Protein AF-A0A0B8NU23-F1 (afdb_monomer)

Organism: NCBI:txid1481914

pLDDT: mean 92.34, std 7.61, range [53.06, 98.38]

Nearest PDB structures (foldseek):
  3ujn-assembly1_A  TM=8.289E-01  e=7.974E-06  Salmonella enterica subsp. enterica serovar Typhimurium
  6jt9-assembly1_A  TM=8.397E-01  e=2.200E-05  Salmonella enterica subsp. enterica serovar Typhimurium
  4lgy-assembly1_A  TM=8.379E-01  e=2.695E-05  Salmonella enterica subsp. enterica serovar Typhimurium str. LT2
  3umm-assembly1_A  TM=8.246E-01  e=2.519E-05  Salmonella enterica subsp. enterica serovar Typhimurium

Structure (mmCIF, N/CA/C/O backbone):
data_AF-A0A0B8NU23-F1
#
_entry.id   AF-A0A0B8NU23-F1
#
loop_
_atom_site.group_PDB
_atom_site.id
_atom_site.type_symbol
_atom_site.label_atom_id
_atom_site.label_alt_id
_atom_site.label_comp_id
_atom_site.label_asym_id
_atom_site.label_entity_id
_atom_site.label_seq_id
_atom_site.pdbx_PDB_ins_code
_atom_site.Cartn_x
_atom_site.Cartn_y
_atom_site.Cartn_z
_atom_site.occupancy
_atom_site.B_iso_or_equiv
_atom_site.auth_seq_id
_atom_site.auth_comp_id
_atom_site.auth_asym_id
_atom_site.auth_atom_id
_atom_site.pdbx_PDB_model_num
ATOM 1 N N . MET A 1 1 ? -8.953 2.834 0.565 1.00 90.62 1 MET A N 1
ATOM 2 C CA . MET A 1 1 ? -9.888 3.959 0.797 1.00 90.62 1 MET A CA 1
ATOM 3 C C . MET A 1 1 ? -9.466 4.656 2.079 1.00 90.62 1 MET A C 1
ATOM 5 O O . MET A 1 1 ? -8.999 3.957 2.967 1.00 90.62 1 MET A O 1
ATOM 9 N N . ALA A 1 2 ? -9.595 5.980 2.164 1.00 96.38 2 ALA A N 1
ATOM 10 C CA . ALA A 1 2 ? -9.324 6.751 3.378 1.00 96.38 2 ALA A CA 1
ATOM 11 C C . ALA A 1 2 ? -10.611 7.452 3.829 1.00 96.38 2 ALA A C 1
ATOM 13 O O . ALA A 1 2 ? -11.363 7.942 2.986 1.00 96.38 2 ALA A O 1
ATOM 14 N N . VAL A 1 3 ? -10.866 7.467 5.136 1.00 96.50 3 VAL A N 1
ATOM 15 C CA . VAL A 1 3 ? -12.052 8.074 5.754 1.00 96.50 3 VAL A CA 1
ATOM 16 C C . VAL A 1 3 ? -11.569 8.972 6.885 1.00 96.50 3 VAL A C 1
ATOM 18 O O . VAL A 1 3 ? -10.692 8.574 7.649 1.00 96.50 3 VAL A O 1
ATOM 21 N N . ALA A 1 4 ? -12.108 10.187 6.967 1.00 97.19 4 ALA A N 1
ATOM 22 C CA . ALA A 1 4 ? -11.787 11.092 8.063 1.00 97.19 4 ALA A CA 1
ATOM 23 C C . ALA A 1 4 ? -12.325 10.523 9.396 1.00 97.19 4 ALA A C 1
ATOM 25 O O . ALA A 1 4 ? -13.425 9.955 9.383 1.00 97.19 4 ALA A O 1
ATOM 26 N N . PRO A 1 5 ? -11.602 10.650 10.525 1.00 95.62 5 PRO A N 1
ATOM 27 C CA . PRO A 1 5 ? -11.992 10.039 11.800 1.00 95.62 5 PRO A CA 1
ATOM 28 C C . PRO A 1 5 ? -13.424 10.370 12.240 1.00 95.62 5 PRO A C 1
ATOM 30 O O . PRO A 1 5 ? -14.150 9.491 12.698 1.00 95.62 5 PRO A O 1
ATOM 33 N N . GLU A 1 6 ? -13.864 11.609 12.026 1.00 97.19 6 GLU A N 1
ATOM 34 C CA . GLU A 1 6 ? -15.205 12.097 12.357 1.00 97.19 6 GLU A CA 1
ATOM 35 C C . GLU A 1 6 ? -16.332 11.407 11.569 1.00 97.19 6 GLU A C 1
ATOM 37 O O . GLU A 1 6 ? -17.479 11.401 12.006 1.00 97.19 6 GLU A O 1
ATOM 42 N N . ASN A 1 7 ? -16.019 10.791 10.426 1.00 97.50 7 ASN A N 1
ATOM 43 C CA . ASN A 1 7 ? -16.989 10.107 9.569 1.00 97.50 7 ASN A CA 1
ATOM 44 C C . ASN A 1 7 ? -17.000 8.583 9.769 1.00 97.50 7 ASN A C 1
ATOM 46 O O . ASN A 1 7 ? -17.742 7.876 9.082 1.00 97.50 7 ASN A O 1
ATOM 50 N N . MET A 1 8 ? -16.187 8.056 10.689 1.00 96.44 8 MET A N 1
ATOM 51 C CA . MET A 1 8 ? -16.015 6.613 10.850 1.00 96.44 8 MET A CA 1
ATOM 52 C C . MET A 1 8 ? -17.297 5.913 11.326 1.00 96.44 8 MET A C 1
ATOM 54 O O . MET A 1 8 ? -17.608 4.820 10.855 1.00 96.44 8 MET A O 1
ATOM 58 N N . GLU A 1 9 ? -18.081 6.559 12.195 1.00 97.25 9 GLU A N 1
ATOM 59 C CA . GLU A 1 9 ? -19.366 6.024 12.674 1.00 97.25 9 GLU A CA 1
ATOM 60 C C . GLU A 1 9 ? -20.394 5.898 11.543 1.00 97.25 9 GLU A C 1
ATOM 62 O O . GLU A 1 9 ? -21.086 4.886 11.419 1.00 97.25 9 GLU A O 1
ATOM 67 N N . VAL A 1 10 ? -20.462 6.908 10.670 1.00 97.81 10 VAL A N 1
ATOM 68 C CA . V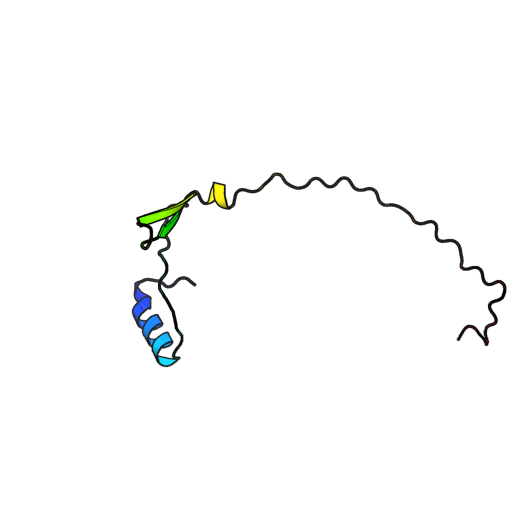AL A 1 10 ? -21.346 6.896 9.497 1.00 97.81 10 VAL A CA 1
ATOM 6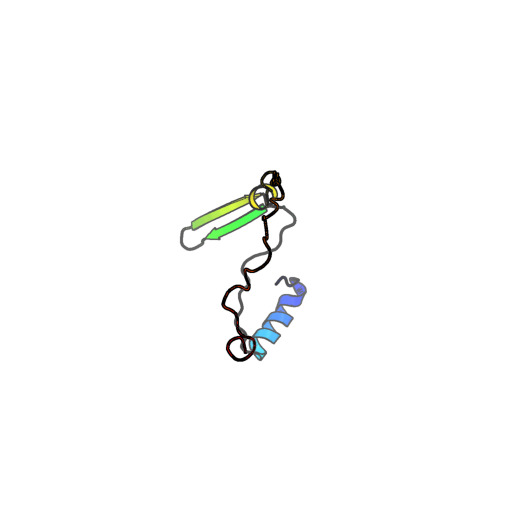9 C C . VAL A 1 10 ? -20.932 5.780 8.539 1.00 97.81 10 VAL A C 1
ATOM 71 O O . VAL A 1 10 ? -21.783 5.055 8.022 1.00 97.81 10 VAL A O 1
ATOM 74 N N . PHE A 1 11 ? -19.626 5.616 8.322 1.00 97.81 11 PHE A N 1
ATOM 75 C CA . PHE A 1 11 ? -19.091 4.570 7.460 1.00 97.81 11 PHE A CA 1
ATOM 76 C C . PHE A 1 11 ? -19.402 3.158 7.991 1.00 97.81 11 PHE A C 1
ATOM 78 O O . PHE A 1 11 ? -19.910 2.322 7.242 1.00 97.81 11 PHE A O 1
ATOM 85 N N . ASP A 1 12 ? -19.185 2.910 9.287 1.00 97.50 12 ASP A N 1
ATOM 86 C CA . ASP A 1 12 ? -19.525 1.639 9.943 1.00 97.50 12 ASP A CA 1
ATOM 87 C C . ASP A 1 12 ? -21.020 1.304 9.807 1.00 97.50 12 ASP A C 1
ATOM 89 O O . ASP A 1 12 ? -21.386 0.182 9.441 1.00 97.50 12 ASP A O 1
ATOM 93 N N . ALA A 1 13 ? -21.897 2.291 10.021 1.00 98.12 13 ALA A N 1
ATOM 94 C CA . ALA A 1 13 ? -23.340 2.111 9.887 1.00 98.12 13 ALA A CA 1
ATOM 95 C C . ALA 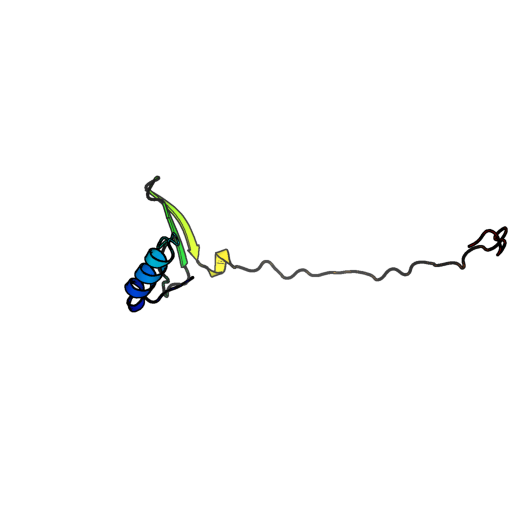A 1 13 ? -23.749 1.689 8.464 1.00 98.12 13 ALA A C 1
ATOM 97 O O . ALA A 1 13 ? -24.593 0.802 8.295 1.00 98.12 13 ALA A O 1
ATOM 98 N N . ILE A 1 14 ? -23.129 2.281 7.437 1.00 98.00 14 ILE A N 1
ATOM 99 C CA . ILE A 1 14 ? -23.356 1.908 6.033 1.00 98.00 14 ILE A CA 1
ATOM 100 C C . ILE A 1 14 ? -22.899 0.465 5.790 1.00 98.00 14 ILE A C 1
ATOM 102 O O . ILE A 1 14 ? -23.669 -0.339 5.261 1.00 98.00 14 ILE A O 1
ATOM 106 N N . CYS A 1 15 ? -21.686 0.106 6.215 1.00 97.88 15 CYS A N 1
ATOM 107 C CA . CYS A 1 15 ? -21.150 -1.241 6.026 1.00 97.88 15 CYS A CA 1
ATOM 108 C C . CYS A 1 15 ? -22.003 -2.314 6.712 1.00 97.88 15 CYS A C 1
ATOM 110 O O . CYS A 1 15 ? -22.311 -3.340 6.101 1.00 97.88 15 CYS A O 1
ATOM 112 N N . LYS A 1 16 ? -22.460 -2.064 7.945 1.00 97.94 16 LYS A N 1
ATOM 113 C CA . LYS A 1 16 ? -23.359 -2.970 8.677 1.00 97.94 16 LYS A CA 1
ATOM 114 C C . LYS A 1 16 ? -24.705 -3.144 7.976 1.00 97.94 16 LYS A C 1
ATOM 116 O O . LYS A 1 16 ? -25.198 -4.271 7.892 1.00 97.94 16 LYS A O 1
ATOM 121 N N . ARG A 1 17 ? -25.285 -2.064 7.435 1.00 98.38 17 ARG A N 1
ATOM 122 C CA . ARG A 1 17 ? -26.547 -2.116 6.676 1.00 98.38 17 ARG A CA 1
ATOM 123 C C . ARG A 1 17 ? -26.425 -3.012 5.445 1.00 98.38 17 ARG A C 1
ATOM 125 O O . ARG A 1 17 ? -27.291 -3.854 5.211 1.00 98.38 17 ARG A O 1
ATOM 132 N N . GLU A 1 18 ? -25.335 -2.854 4.699 1.00 98.12 18 GLU A N 1
ATOM 133 C CA . GLU A 1 18 ? -25.085 -3.581 3.448 1.00 98.12 18 GLU A CA 1
ATOM 134 C C . GLU A 1 18 ? -24.429 -4.953 3.651 1.00 98.12 18 GLU A C 1
ATOM 136 O O . GLU A 1 18 ? -24.230 -5.689 2.688 1.00 98.12 18 GLU A O 1
ATOM 141 N N . ARG A 1 19 ? -24.114 -5.332 4.900 1.00 97.75 19 ARG A N 1
ATOM 142 C CA . ARG A 1 19 ? -23.320 -6.530 5.230 1.00 97.75 19 ARG A CA 1
ATOM 143 C C . ARG A 1 19 ? -21.997 -6.570 4.458 1.00 97.75 19 ARG A C 1
ATOM 145 O O . ARG A 1 19 ? -21.559 -7.631 4.026 1.00 97.75 19 ARG A O 1
ATOM 152 N N . ALA A 1 20 ? -21.372 -5.407 4.295 1.00 97.81 20 ALA A N 1
ATOM 153 C CA . ALA A 1 20 ? -20.073 -5.254 3.659 1.00 97.81 20 ALA A CA 1
ATOM 154 C C . ALA A 1 20 ? -18.966 -5.384 4.723 1.00 97.81 20 ALA A C 1
ATOM 156 O O . ALA A 1 20 ? -18.847 -4.497 5.573 1.00 97.81 20 ALA A O 1
ATOM 157 N N . PRO A 1 21 ? -18.158 -6.463 4.716 1.00 97.25 21 PRO A N 1
ATOM 158 C CA . PRO A 1 21 ? -17.056 -6.612 5.657 1.00 97.25 21 PRO A CA 1
ATOM 159 C C . PRO A 1 21 ? -15.973 -5.566 5.392 1.00 97.25 21 PRO A C 1
ATOM 161 O O . PRO A 1 21 ? -15.625 -5.301 4.240 1.00 97.25 21 PRO A O 1
ATOM 164 N N . TYR A 1 22 ? -15.412 -5.002 6.457 1.00 97.88 22 TYR A N 1
ATOM 165 C CA . TYR A 1 22 ? -14.282 -4.084 6.372 1.00 97.88 22 TYR A CA 1
ATOM 166 C C . TYR A 1 22 ? -13.408 -4.187 7.629 1.00 97.88 22 TYR A C 1
ATOM 168 O O . TYR A 1 22 ? -13.830 -4.729 8.650 1.00 97.88 22 TYR A O 1
ATOM 176 N N . ALA A 1 23 ? -12.196 -3.641 7.549 1.00 96.94 23 ALA A N 1
ATOM 177 C CA . ALA A 1 23 ? -11.303 -3.458 8.685 1.00 96.94 23 ALA A CA 1
ATOM 178 C C . ALA A 1 23 ? -10.539 -2.138 8.534 1.00 96.94 23 ALA A C 1
ATOM 180 O O . ALA A 1 23 ? -10.210 -1.728 7.418 1.00 96.94 23 ALA A O 1
ATOM 181 N N . VAL A 1 24 ? -10.250 -1.479 9.655 1.00 96.44 24 VAL A N 1
ATOM 182 C CA . VAL A 1 24 ? -9.321 -0.344 9.694 1.00 96.44 24 VAL A CA 1
ATOM 183 C C . VAL A 1 24 ? -7.917 -0.918 9.853 1.00 96.44 24 VAL A C 1
ATOM 185 O O . VAL A 1 24 ? -7.623 -1.538 10.868 1.00 96.44 24 VAL A O 1
ATOM 188 N N . VAL A 1 25 ? -7.076 -0.752 8.832 1.00 95.38 25 VAL A N 1
ATOM 189 C CA . VAL A 1 25 ? -5.747 -1.394 8.752 1.00 95.38 25 VAL A CA 1
ATOM 190 C C . VAL A 1 25 ? -4.581 -0.449 9.047 1.00 95.38 25 VAL A C 1
ATOM 192 O O . VAL A 1 25 ? -3.434 -0.872 9.024 1.00 95.38 25 VAL A O 1
ATOM 195 N N . GLY A 1 26 ? -4.849 0.833 9.292 1.00 95.44 26 GLY A N 1
ATOM 196 C CA . GLY A 1 26 ? -3.808 1.818 9.566 1.00 95.44 26 GLY A CA 1
ATOM 197 C C . GLY A 1 26 ? -4.330 3.249 9.541 1.00 95.44 26 GLY A C 1
ATOM 198 O O . GLY A 1 26 ? -5.528 3.488 9.364 1.00 95.44 26 GLY A O 1
ATOM 199 N N . ILE A 1 27 ? -3.407 4.194 9.702 1.00 96.31 27 ILE A N 1
ATOM 200 C CA . ILE A 1 27 ? -3.665 5.636 9.701 1.00 96.31 27 ILE A CA 1
ATOM 201 C C . ILE A 1 27 ? -2.761 6.337 8.688 1.00 96.31 27 ILE A C 1
ATOM 203 O O . ILE A 1 27 ? -1.657 5.880 8.405 1.00 96.31 27 ILE A O 1
ATOM 207 N N . ALA A 1 28 ? -3.234 7.454 8.139 1.00 95.69 28 ALA A N 1
ATOM 208 C CA . ALA A 1 28 ? -2.397 8.331 7.333 1.00 95.69 28 ALA A CA 1
ATOM 209 C C . ALA A 1 28 ? -1.641 9.295 8.254 1.00 95.69 28 ALA A C 1
ATOM 211 O O . ALA A 1 28 ? -2.255 9.968 9.082 1.00 95.69 28 ALA A O 1
ATOM 212 N N . THR A 1 29 ? -0.324 9.362 8.096 1.00 95.31 29 THR A N 1
ATOM 213 C CA . THR A 1 29 ? 0.568 10.259 8.836 1.00 95.31 29 THR A CA 1
ATOM 214 C C . THR A 1 29 ? 1.095 11.362 7.914 1.00 95.31 29 THR A C 1
ATOM 216 O O . THR A 1 29 ? 1.075 11.234 6.689 1.00 95.31 29 THR A O 1
ATOM 219 N N . GLU A 1 30 ? 1.538 12.480 8.496 1.00 95.69 30 GLU A N 1
ATOM 220 C CA . GLU A 1 30 ? 2.206 13.551 7.738 1.00 95.69 30 GLU A CA 1
ATOM 221 C C . GLU A 1 30 ? 3.622 13.136 7.307 1.00 95.69 30 GLU A C 1
ATOM 223 O O . GLU A 1 30 ? 4.089 13.489 6.221 1.00 95.69 30 GLU A O 1
ATOM 228 N N . GLU A 1 31 ? 4.295 12.350 8.150 1.00 95.12 31 GLU A N 1
ATOM 229 C CA . GLU A 1 31 ? 5.613 11.803 7.864 1.00 95.12 31 GLU A CA 1
ATOM 230 C C . GLU A 1 31 ? 5.568 10.864 6.652 1.00 95.12 31 GLU A C 1
ATOM 232 O O . GLU A 1 31 ? 4.737 9.962 6.554 1.00 95.12 31 GLU A O 1
ATOM 237 N N . ARG A 1 32 ? 6.494 11.060 5.708 1.00 94.56 32 ARG A N 1
ATOM 238 C C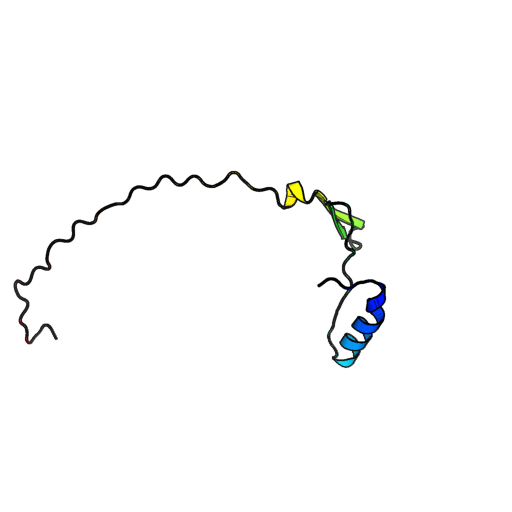A . ARG A 1 32 ? 6.588 10.272 4.469 1.00 94.56 32 ARG A CA 1
ATOM 239 C C . ARG A 1 32 ? 7.313 8.943 4.683 1.00 94.56 32 ARG A C 1
ATOM 241 O O . ARG A 1 32 ? 8.256 8.624 3.960 1.00 94.56 32 ARG A O 1
ATOM 248 N N . GLN A 1 33 ? 6.848 8.166 5.651 1.00 95.25 33 GLN A N 1
ATOM 249 C CA . GLN A 1 33 ? 7.370 6.848 6.002 1.00 95.25 33 GLN A CA 1
ATOM 250 C C . GLN A 1 33 ? 6.257 5.803 5.902 1.00 95.25 33 GLN A C 1
ATOM 252 O O . GLN A 1 33 ? 5.095 6.098 6.179 1.00 95.25 33 GLN A O 1
ATOM 257 N N . LEU A 1 34 ? 6.601 4.595 5.453 1.00 96.44 34 LEU A N 1
ATOM 258 C CA . LEU A 1 34 ? 5.697 3.453 5.465 1.00 96.44 34 LEU A CA 1
ATOM 259 C C . LEU A 1 34 ? 6.172 2.460 6.521 1.00 96.44 34 LEU A C 1
ATOM 261 O O . LEU A 1 34 ? 7.255 1.888 6.384 1.00 96.44 34 LEU A O 1
ATOM 265 N N . THR A 1 35 ? 5.316 2.234 7.514 1.00 96.56 35 THR A N 1
ATOM 266 C CA . THR A 1 35 ? 5.534 1.267 8.588 1.00 96.56 35 THR A CA 1
ATOM 267 C C . THR A 1 35 ? 4.421 0.218 8.555 1.00 96.56 35 THR A C 1
ATOM 269 O O . THR A 1 35 ? 3.249 0.552 8.367 1.00 96.56 35 THR A O 1
ATOM 272 N N . LEU A 1 36 ? 4.787 -1.055 8.688 1.00 97.00 36 LEU A N 1
ATOM 273 C CA . LEU A 1 36 ? 3.880 -2.188 8.841 1.00 97.00 36 LEU A CA 1
ATOM 274 C C . LEU A 1 36 ? 4.306 -2.959 10.082 1.00 97.00 36 LEU A C 1
ATOM 276 O O . LEU A 1 36 ? 5.416 -3.483 10.104 1.00 97.00 36 LEU A O 1
ATOM 280 N N . ASP A 1 37 ? 3.408 -3.059 11.055 1.00 96.75 37 ASP A N 1
ATOM 281 C CA . ASP A 1 37 ? 3.609 -3.825 12.282 1.00 96.75 37 ASP A CA 1
ATOM 282 C C . ASP A 1 37 ? 2.875 -5.166 12.216 1.00 96.75 37 ASP A C 1
ATOM 284 O O . ASP A 1 37 ? 1.739 -5.253 11.739 1.00 96.75 37 ASP A O 1
ATOM 288 N N . ASP A 1 38 ? 3.516 -6.216 12.721 1.00 96.25 38 ASP A N 1
ATOM 289 C CA . ASP A 1 38 ? 2.954 -7.556 12.821 1.00 96.25 38 ASP A CA 1
ATOM 290 C C . ASP A 1 38 ? 2.854 -7.988 14.288 1.00 96.25 38 ASP A C 1
ATOM 292 O O . ASP A 1 38 ? 3.823 -8.392 14.932 1.00 96.25 38 ASP A O 1
ATOM 296 N N . SER A 1 39 ? 1.626 -7.942 14.806 1.00 95.00 39 SER A N 1
ATOM 297 C CA . SER A 1 39 ? 1.311 -8.362 16.177 1.00 95.00 39 SER A CA 1
ATOM 298 C C . SER A 1 39 ? 1.490 -9.863 16.445 1.00 95.00 39 SER A C 1
ATOM 300 O O . SER A 1 39 ? 1.558 -10.259 17.605 1.00 95.00 39 SER A O 1
ATOM 302 N N . HIS A 1 40 ? 1.551 -10.714 15.414 1.00 96.69 40 HIS A N 1
ATOM 303 C CA . HIS A 1 40 ? 1.747 -12.153 15.597 1.00 96.69 40 HIS A CA 1
ATOM 304 C C . HIS A 1 40 ? 3.204 -12.493 15.924 1.00 96.69 40 HIS A C 1
ATOM 306 O O . HIS A 1 40 ? 3.460 -13.372 16.747 1.00 96.69 40 HIS A O 1
ATOM 312 N N . PHE A 1 41 ? 4.146 -11.794 15.288 1.00 96.06 41 PHE A N 1
ATOM 313 C CA . PHE A 1 41 ? 5.585 -11.998 15.472 1.00 96.06 41 PHE A CA 1
ATOM 314 C C . PHE A 1 41 ? 6.260 -10.921 16.328 1.00 96.06 41 PHE A C 1
ATOM 316 O O . PHE A 1 41 ? 7.466 -11.014 16.547 1.00 96.06 41 PHE A O 1
ATOM 323 N N . ASP A 1 42 ? 5.494 -9.939 16.812 1.00 95.75 42 ASP A N 1
ATOM 324 C CA . ASP A 1 42 ? 5.973 -8.798 17.601 1.00 95.75 42 ASP A CA 1
ATOM 325 C C . ASP A 1 42 ? 7.144 -8.075 16.915 1.00 95.75 42 ASP A C 1
ATOM 327 O O . ASP A 1 42 ? 8.215 -7.859 17.484 1.00 95.75 42 ASP A O 1
ATOM 331 N N . ASN A 1 43 ? 6.972 -7.775 15.625 1.00 96.19 43 ASN A N 1
ATOM 332 C CA . ASN A 1 43 ? 7.987 -7.102 14.823 1.00 96.19 43 ASN A CA 1
ATOM 333 C C . ASN A 1 43 ? 7.377 -6.097 13.836 1.00 96.19 43 ASN A C 1
ATOM 335 O O . ASN A 1 43 ? 6.160 -5.982 13.704 1.00 96.19 43 ASN A O 1
ATOM 339 N N . THR A 1 44 ? 8.252 -5.383 13.126 1.00 96.75 44 THR A N 1
ATOM 340 C CA . THR A 1 44 ? 7.883 -4.383 12.118 1.00 96.75 44 THR A CA 1
ATOM 341 C C . THR A 1 44 ? 8.460 -4.801 10.757 1.00 96.75 44 THR A C 1
ATOM 343 O O . THR A 1 44 ? 9.598 -4.44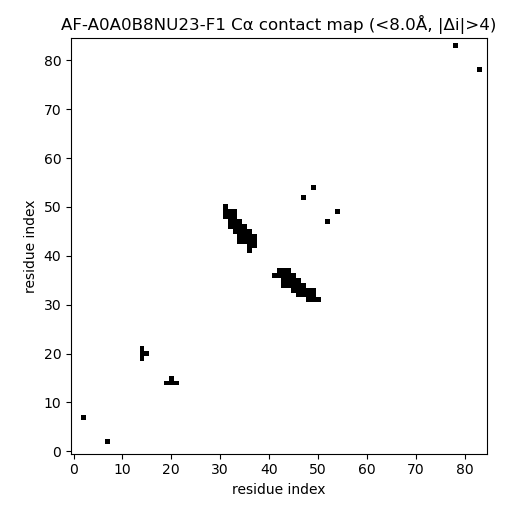7 10.437 1.00 96.75 44 THR A O 1
ATOM 346 N N . PRO A 1 45 ? 7.745 -5.625 9.958 1.00 96.38 45 PRO A N 1
ATOM 347 C CA . PRO A 1 45 ? 8.281 -6.168 8.707 1.00 96.38 45 PRO A CA 1
ATOM 348 C C . PRO A 1 45 ? 8.635 -5.132 7.634 1.00 96.38 45 PRO A C 1
ATOM 350 O O . PRO A 1 45 ? 9.483 -5.404 6.784 1.00 96.38 45 PRO A O 1
ATOM 353 N N . ILE A 1 46 ? 7.975 -3.971 7.633 1.00 95.81 46 ILE A N 1
ATOM 354 C CA . ILE A 1 46 ? 8.281 -2.863 6.722 1.00 95.81 46 ILE A CA 1
ATOM 355 C C . ILE A 1 46 ? 8.471 -1.621 7.571 1.00 95.81 46 ILE A C 1
ATOM 357 O O . ILE A 1 46 ? 7.553 -1.231 8.281 1.00 95.81 46 ILE A O 1
ATOM 361 N N . ASP A 1 47 ? 9.632 -0.992 7.461 1.00 95.94 47 ASP A N 1
ATOM 362 C CA . ASP A 1 47 ? 9.903 0.310 8.057 1.00 95.94 47 ASP A CA 1
ATOM 363 C C . ASP A 1 47 ? 10.864 1.067 7.145 1.00 95.94 47 ASP A C 1
ATOM 365 O O . ASP A 1 47 ? 12.075 0.831 7.151 1.00 95.94 47 ASP A O 1
ATOM 369 N N . MET A 1 48 ? 10.317 1.881 6.240 1.00 95.12 48 MET A N 1
ATOM 370 C CA . MET A 1 48 ? 11.144 2.608 5.281 1.00 95.12 48 MET A CA 1
ATOM 371 C C . MET A 1 48 ? 10.516 3.913 4.773 1.00 95.12 48 MET A C 1
ATOM 373 O O . MET A 1 48 ? 9.300 3.987 4.561 1.00 95.12 48 MET A O 1
ATOM 377 N N . PRO A 1 49 ? 11.343 4.935 4.488 1.00 95.56 49 PRO A N 1
ATOM 378 C 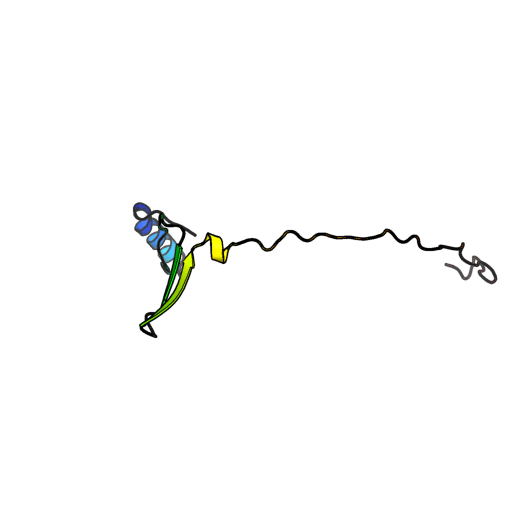CA . PRO A 1 49 ? 10.919 6.156 3.810 1.00 95.56 49 PRO A CA 1
ATOM 379 C C . PRO A 1 49 ? 10.274 5.905 2.432 1.00 95.56 49 PRO A C 1
ATOM 381 O O . PRO A 1 49 ? 10.713 5.054 1.649 1.00 95.56 49 PRO A O 1
ATOM 384 N N . MET A 1 50 ? 9.228 6.673 2.102 1.00 94.56 50 MET A N 1
ATOM 385 C CA . MET A 1 50 ? 8.476 6.521 0.845 1.00 94.56 50 MET A CA 1
ATOM 386 C C . MET A 1 50 ? 9.298 6.858 -0.404 1.00 94.56 50 MET A C 1
ATOM 388 O O . MET A 1 50 ? 9.035 6.323 -1.477 1.00 94.56 50 MET A O 1
ATOM 392 N N . ASP A 1 51 ? 10.268 7.759 -0.297 1.00 91.44 51 ASP A N 1
ATOM 393 C CA . ASP A 1 51 ? 11.182 8.138 -1.376 1.00 91.44 51 ASP A CA 1
ATOM 394 C C . ASP A 1 51 ? 12.125 6.999 -1.782 1.00 91.44 51 ASP A C 1
ATOM 396 O O . ASP A 1 51 ? 12.437 6.870 -2.966 1.00 91.44 51 ASP A O 1
ATOM 400 N N . ILE A 1 52 ? 12.521 6.142 -0.836 1.00 90.38 52 ILE A N 1
ATOM 401 C CA . ILE A 1 52 ? 13.264 4.909 -1.119 1.00 90.38 52 ILE A CA 1
ATOM 402 C C . ILE A 1 52 ? 12.336 3.887 -1.780 1.00 90.38 52 ILE A C 1
ATOM 404 O O . ILE A 1 52 ? 12.658 3.365 -2.847 1.00 90.38 52 ILE A O 1
ATOM 408 N N . LEU A 1 53 ? 11.169 3.628 -1.181 1.00 91.31 53 LEU A N 1
ATOM 409 C CA . LEU A 1 53 ? 10.214 2.628 -1.672 1.00 91.31 53 LEU A CA 1
ATOM 410 C C . LEU A 1 53 ? 9.705 2.941 -3.088 1.00 91.31 53 LEU A C 1
ATOM 412 O O . LEU A 1 53 ? 9.570 2.049 -3.923 1.00 91.31 53 LEU A O 1
ATOM 416 N N . LEU A 1 54 ? 9.416 4.215 -3.356 1.00 93.19 54 LEU A N 1
ATOM 417 C CA . LEU A 1 54 ? 8.908 4.714 -4.638 1.00 93.19 54 LEU A CA 1
ATOM 418 C C . LEU A 1 54 ? 10.018 5.328 -5.504 1.00 93.19 54 LEU A C 1
ATOM 420 O O . LEU A 1 54 ? 9.737 5.997 -6.507 1.00 93.19 54 LEU A O 1
ATOM 424 N N . GLY A 1 55 ? 11.276 5.116 -5.111 1.00 90.00 55 GLY A N 1
ATOM 425 C CA . GLY A 1 55 ? 12.450 5.594 -5.817 1.00 90.00 55 GLY A CA 1
ATOM 426 C C . GLY A 1 55 ? 12.460 5.094 -7.256 1.00 90.00 55 GLY A C 1
ATOM 427 O O . GLY A 1 55 ? 12.202 3.924 -7.544 1.00 90.00 55 GLY A O 1
ATOM 428 N N . LYS A 1 56 ? 12.748 5.991 -8.201 1.00 85.81 56 LYS A N 1
ATOM 429 C CA . LYS A 1 56 ? 12.821 5.620 -9.616 1.00 85.81 56 LYS A CA 1
ATOM 430 C C . LYS A 1 56 ? 14.217 5.132 -9.953 1.00 85.81 56 LYS A C 1
ATOM 432 O O . LYS A 1 56 ? 15.204 5.822 -9.710 1.00 85.81 56 LYS A O 1
ATOM 437 N N . THR A 1 57 ? 14.281 3.989 -10.623 1.00 84.69 57 THR A N 1
ATOM 438 C CA . THR A 1 57 ? 15.484 3.593 -11.350 1.00 84.69 57 THR A CA 1
ATOM 439 C C . THR A 1 57 ? 15.781 4.611 -12.459 1.00 84.69 57 THR A C 1
ATOM 441 O O . THR A 1 57 ? 14.859 5.293 -12.933 1.00 84.69 57 THR A O 1
ATOM 444 N N . PRO A 1 58 ? 17.040 4.719 -12.920 1.00 89.25 58 PRO A N 1
ATOM 445 C CA . PRO A 1 58 ? 17.377 5.549 -14.069 1.00 89.25 58 PRO A CA 1
ATOM 446 C C . PRO A 1 58 ? 16.441 5.283 -15.252 1.00 89.25 58 PRO A C 1
ATOM 448 O O . PRO A 1 58 ? 16.009 4.149 -15.485 1.00 89.25 58 PRO A O 1
ATOM 451 N N . LYS A 1 59 ? 16.102 6.340 -15.996 1.00 89.38 59 LYS A N 1
ATOM 452 C CA . LYS A 1 59 ? 15.232 6.208 -17.169 1.00 89.38 59 LYS A CA 1
ATOM 453 C C . LYS A 1 59 ? 15.883 5.282 -18.198 1.00 89.38 59 LYS A C 1
ATOM 455 O O . LYS A 1 59 ? 17.078 5.384 -18.460 1.00 89.38 59 LYS A O 1
ATOM 460 N N . MET A 1 60 ? 15.074 4.423 -18.816 1.00 90.94 60 MET A N 1
ATOM 461 C CA . MET A 1 60 ? 15.523 3.564 -19.910 1.00 90.94 60 MET A CA 1
ATOM 462 C C . MET A 1 60 ? 15.969 4.427 -21.096 1.00 90.94 60 MET A C 1
ATOM 464 O O . MET A 1 60 ? 15.168 5.177 -21.654 1.00 90.94 60 MET A O 1
ATOM 468 N N . HIS A 1 61 ? 17.226 4.284 -21.508 1.00 91.50 61 HIS A N 1
ATOM 469 C CA . HIS A 1 61 ? 17.694 4.787 -22.792 1.00 91.50 61 HIS A CA 1
ATOM 470 C C . HIS A 1 61 ? 17.523 3.682 -23.838 1.00 91.50 61 HIS A C 1
ATOM 472 O O . HIS A 1 61 ? 18.132 2.619 -23.720 1.00 91.50 61 HIS A O 1
ATOM 478 N N . ARG A 1 62 ? 1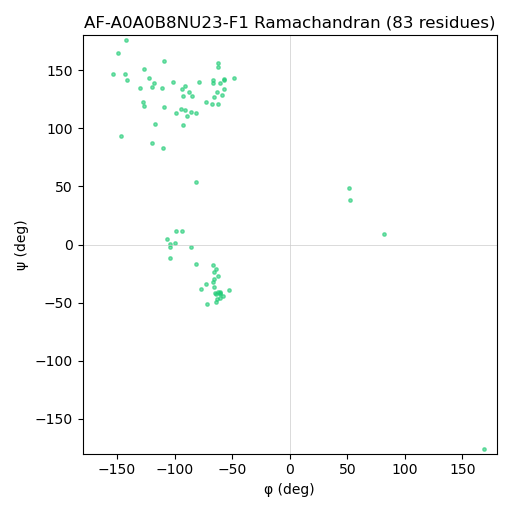6.672 3.909 -24.843 1.00 91.62 62 ARG A N 1
ATOM 479 C CA . ARG A 1 62 ? 16.515 2.990 -25.976 1.00 91.62 62 ARG A CA 1
ATOM 480 C C . ARG A 1 62 ? 17.323 3.502 -27.154 1.00 91.62 62 ARG A C 1
ATOM 482 O O . ARG A 1 62 ? 16.974 4.524 -27.733 1.00 91.62 62 ARG A O 1
ATOM 489 N N . ASP A 1 63 ? 18.360 2.757 -27.510 1.00 92.88 63 ASP A N 1
ATOM 490 C CA . ASP A 1 63 ? 18.976 2.849 -28.828 1.00 92.88 63 ASP A CA 1
ATOM 491 C C . ASP A 1 63 ? 18.342 1.772 -29.714 1.00 92.88 63 ASP A C 1
ATOM 493 O O . ASP A 1 63 ? 18.395 0.581 -29.401 1.00 92.88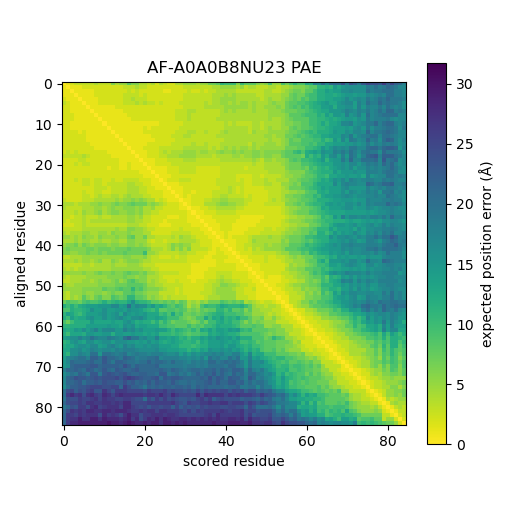 63 ASP A O 1
ATOM 497 N N . ALA A 1 64 ? 17.657 2.199 -30.770 1.00 92.19 64 ALA A N 1
ATOM 498 C CA . ALA A 1 64 ? 16.991 1.314 -31.709 1.00 92.19 64 ALA A CA 1
ATOM 499 C C . ALA A 1 64 ? 17.156 1.853 -33.129 1.00 92.19 64 ALA A C 1
ATOM 501 O O . ALA A 1 64 ? 17.061 3.056 -33.376 1.00 92.19 64 ALA A O 1
ATOM 502 N N . LYS A 1 65 ? 17.356 0.941 -34.080 1.00 94.25 65 LYS A N 1
ATOM 503 C CA . LYS A 1 65 ? 17.453 1.260 -35.505 1.00 94.25 65 LYS A CA 1
ATOM 504 C C . LYS A 1 65 ? 16.238 0.705 -36.228 1.00 94.25 65 LYS A C 1
ATOM 506 O O . LYS A 1 65 ? 15.857 -0.443 -36.019 1.00 94.25 65 LYS A O 1
ATOM 511 N N . THR A 1 66 ? 15.644 1.522 -37.093 1.00 93.12 66 THR A N 1
ATOM 512 C CA . THR A 1 66 ? 14.575 1.058 -37.983 1.00 93.12 66 THR A CA 1
ATOM 513 C C . THR A 1 66 ? 15.195 0.183 -39.063 1.00 93.12 66 THR A C 1
ATOM 515 O O . THR A 1 66 ? 16.077 0.636 -39.793 1.00 93.12 66 THR A O 1
ATOM 518 N N . LEU A 1 67 ? 14.737 -1.060 -39.166 1.00 94.88 67 LEU A N 1
ATOM 519 C CA . LEU A 1 67 ? 15.114 -1.956 -40.252 1.00 94.88 67 LEU A CA 1
ATOM 520 C C . LEU A 1 67 ? 14.072 -1.845 -41.362 1.00 94.88 67 LEU A C 1
ATOM 522 O O . LEU A 1 67 ? 12.871 -1.848 -41.097 1.00 94.88 67 LEU A O 1
ATOM 526 N N . LYS A 1 68 ? 14.535 -1.730 -42.607 1.00 93.88 68 LYS A N 1
ATOM 527 C CA . LYS A 1 68 ? 13.672 -1.864 -43.780 1.00 93.88 68 LYS A CA 1
ATOM 528 C C . LYS A 1 68 ? 13.706 -3.313 -44.228 1.00 93.88 68 LYS A C 1
ATOM 530 O O . LYS A 1 68 ? 14.786 -3.868 -44.412 1.00 93.88 68 LYS A O 1
ATOM 535 N N . VAL A 1 69 ? 12.527 -3.901 -44.385 1.00 92.25 69 VAL A N 1
ATOM 536 C CA . VAL A 1 69 ? 12.391 -5.201 -45.034 1.00 92.25 69 VAL A CA 1
ATOM 537 C C . VAL A 1 69 ? 12.471 -4.989 -46.545 1.00 92.25 69 VAL A C 1
ATOM 539 O O . VAL A 1 69 ? 11.934 -4.004 -47.060 1.00 92.25 69 VAL A O 1
ATOM 542 N N . ASP A 1 70 ? 13.164 -5.889 -47.234 1.00 90.81 70 ASP A N 1
ATOM 543 C CA . ASP A 1 70 ? 13.071 -5.988 -48.685 1.00 90.81 70 ASP A CA 1
ATOM 544 C C . ASP A 1 70 ? 11.809 -6.791 -49.017 1.00 90.81 70 ASP A C 1
ATOM 546 O O . ASP A 1 70 ? 11.700 -7.962 -48.652 1.00 90.81 70 ASP A O 1
ATOM 550 N N . SER A 1 71 ? 10.827 -6.124 -49.623 1.00 88.06 71 SER A N 1
ATOM 551 C CA . SER A 1 71 ? 9.532 -6.704 -49.989 1.00 88.06 71 SER A CA 1
ATOM 552 C C . SER A 1 71 ? 9.454 -6.827 -51.508 1.00 88.06 71 SER A C 1
ATOM 554 O O . SER A 1 71 ? 8.886 -5.939 -52.157 1.00 88.06 71 SER A O 1
ATOM 556 N N . PRO A 1 72 ? 10.021 -7.891 -52.102 1.00 90.31 72 PRO A N 1
ATOM 557 C CA . PRO A 1 72 ? 9.872 -8.127 -53.526 1.00 90.31 72 PRO A CA 1
ATOM 558 C C . PRO A 1 72 ? 8.396 -8.336 -53.880 1.00 90.31 72 PRO A C 1
ATOM 560 O O . PRO A 1 72 ? 7.585 -8.780 -53.061 1.00 90.31 72 PRO A O 1
ATOM 563 N N . ALA A 1 73 ? 8.043 -8.008 -55.122 1.00 89.25 73 ALA A N 1
ATOM 564 C CA . ALA A 1 73 ? 6.719 -8.303 -55.646 1.00 89.25 73 ALA A CA 1
ATOM 565 C C . ALA A 1 73 ? 6.443 -9.812 -55.556 1.00 89.25 73 ALA A C 1
ATOM 567 O O . ALA A 1 73 ? 7.334 -10.630 -55.785 1.00 89.25 73 ALA A O 1
ATOM 568 N N . ILE A 1 74 ? 5.199 -10.174 -55.242 1.00 88.44 74 ILE A N 1
ATOM 569 C CA . ILE A 1 74 ? 4.781 -11.575 -55.233 1.00 88.44 74 ILE A CA 1
ATOM 570 C C . ILE A 1 74 ? 4.998 -12.184 -56.625 1.00 88.44 74 ILE A C 1
ATOM 572 O O . ILE A 1 74 ? 4.568 -11.606 -57.627 1.00 88.44 74 ILE A O 1
ATOM 576 N N . ALA A 1 75 ? 5.679 -13.329 -56.689 1.00 87.81 75 ALA A N 1
ATOM 577 C CA . ALA A 1 75 ? 5.812 -14.087 -57.926 1.00 87.81 75 ALA A CA 1
ATOM 578 C C . ALA A 1 75 ? 4.426 -14.596 -58.335 1.00 87.81 75 ALA A C 1
ATOM 580 O O . ALA A 1 75 ? 3.720 -15.188 -57.520 1.00 87.81 75 ALA A O 1
ATOM 581 N N . ARG A 1 76 ? 4.021 -14.316 -59.576 1.00 85.31 76 ARG A N 1
ATOM 582 C CA . ARG A 1 76 ? 2.699 -14.693 -60.105 1.00 85.31 76 ARG A CA 1
ATOM 583 C C . ARG A 1 76 ? 2.759 -15.852 -61.095 1.00 85.31 76 ARG A C 1
ATOM 585 O O . ARG A 1 76 ? 1.740 -16.208 -61.676 1.00 85.31 76 ARG A O 1
ATOM 592 N N . ASP A 1 77 ? 3.938 -16.433 -61.284 1.00 86.44 77 ASP A N 1
ATOM 593 C CA . ASP A 1 77 ? 4.138 -17.548 -62.200 1.00 86.44 77 ASP A CA 1
ATOM 594 C C . ASP A 1 77 ? 3.400 -18.782 -61.662 1.00 86.44 77 ASP A C 1
ATOM 596 O O . ASP A 1 77 ? 3.645 -19.219 -60.538 1.00 86.44 77 ASP A O 1
ATOM 600 N N . GLY A 1 78 ? 2.463 -19.315 -62.451 1.00 82.38 78 GLY A N 1
ATOM 601 C CA . GLY A 1 78 ? 1.593 -20.424 -62.042 1.00 82.38 78 GLY A CA 1
ATOM 602 C C . GLY A 1 78 ? 0.379 -20.026 -61.193 1.00 82.38 78 GLY A C 1
ATOM 603 O O . GLY A 1 78 ? -0.297 -20.913 -60.686 1.00 82.38 78 GLY A O 1
ATOM 604 N N . ILE A 1 79 ? 0.088 -18.727 -61.031 1.00 81.44 79 ILE A N 1
ATOM 605 C CA . ILE A 1 79 ? -1.147 -18.254 -60.386 1.00 81.44 79 ILE A CA 1
ATOM 606 C C . ILE A 1 79 ? -2.217 -18.016 -61.459 1.00 81.44 79 ILE A C 1
ATOM 608 O O . ILE A 1 79 ? -2.200 -16.990 -62.141 1.00 81.44 79 ILE A O 1
ATOM 612 N N . GLU A 1 80 ? -3.170 -18.940 -61.580 1.00 81.38 80 GLU A N 1
ATOM 613 C CA . GLU A 1 80 ? -4.352 -18.790 -62.435 1.00 81.38 80 GLU A CA 1
ATOM 614 C C . GLU A 1 80 ? -5.515 -18.151 -61.654 1.00 81.38 80 GLU A C 1
ATOM 616 O O . GLU A 1 80 ? -5.792 -18.485 -60.502 1.00 81.38 80 GLU A O 1
ATOM 621 N N . LEU A 1 81 ? -6.214 -17.193 -62.271 1.00 78.62 81 LEU A N 1
ATOM 622 C CA . LEU A 1 81 ? -7.188 -16.330 -61.579 1.00 78.62 81 LEU A CA 1
ATOM 623 C C . LEU A 1 81 ? -8.419 -17.090 -61.050 1.00 78.62 81 LEU A C 1
ATOM 625 O O . LEU A 1 81 ? -9.083 -16.637 -60.125 1.00 78.62 81 LEU A O 1
ATOM 629 N N . ASN A 1 82 ? -8.719 -18.233 -61.659 1.00 79.19 82 ASN A N 1
ATOM 630 C CA . ASN A 1 82 ? -9.777 -19.175 -61.291 1.00 79.19 82 ASN A CA 1
ATOM 631 C C . ASN A 1 82 ? -9.386 -20.128 -60.143 1.00 79.19 82 ASN A C 1
ATOM 633 O O . ASN A 1 82 ? -10.279 -20.727 -59.552 1.00 79.19 82 ASN A O 1
ATOM 637 N N . GLU A 1 83 ? -8.094 -20.258 -59.829 1.00 69.44 83 GLU A N 1
ATOM 638 C CA . GLU A 1 83 ? -7.556 -21.045 -58.706 1.00 69.44 83 GLU A CA 1
ATOM 639 C C . GLU A 1 83 ? -7.104 -20.157 -57.530 1.00 69.44 83 GLU A C 1
ATOM 641 O O . GLU A 1 83 ? -6.831 -20.652 -56.439 1.00 69.44 83 GLU A O 1
ATOM 646 N N . ALA A 1 84 ? -7.028 -18.838 -57.743 1.00 61.94 84 ALA A N 1
ATOM 647 C CA . ALA A 1 84 ? -6.573 -17.840 -56.773 1.00 61.94 84 ALA A CA 1
ATOM 648 C C . ALA A 1 84 ? -7.700 -17.179 -55.944 1.00 61.94 84 ALA A C 1
ATOM 650 O O . ALA A 1 84 ? -7.445 -16.166 -55.284 1.00 61.94 84 ALA A O 1
ATOM 651 N N . VAL A 1 85 ? -8.929 -17.717 -55.997 1.00 53.06 85 VAL A N 1
ATOM 652 C CA . VAL A 1 85 ? -10.111 -17.268 -55.227 1.00 53.06 85 VAL A CA 1
ATOM 653 C C . VAL A 1 85 ? -10.489 -18.301 -54.177 1.00 53.06 85 VAL A C 1
ATOM 655 O O . VAL A 1 85 ? -10.583 -19.493 -54.540 1.00 53.06 85 VAL A O 1
#

Foldseek 3Di:
DDDDPVCVVVVVVVCVVVVNDDDDQDDDDPAQWDWAADPVVRDIPGTGGNCVVVPDDPDDDDDDDDDDDDDDDDDCVPPDPVVVD

Secondary structure (DSSP, 8-state):
----GGGHHHHHHHHHHHT----------SS-EEEEEETTTTEEEEEEEHHHHTPPPPPPP----PPPP--PPPP-TT--TTT--

Sequence (85 aa):
MAVAPENMEVFDAICKRERAPYAVVGIATEERQLTLDDSHFDNTPIDMPMDILLGKTPKMHRDAKTLKVDSPAIARDGIELNEAV

Solvent-accessible surface area (backbone atoms only — not comparable to full-atom values): 6141 Å² total; per-residue (Å²): 139,88,78,60,80,92,48,46,68,62,52,50,52,52,28,62,73,70,69,50,88,85,80,89,89,78,80,92,68,91,65,69,58,47,75,41,76,37,85,91,77,75,44,62,88,39,76,46,49,44,66,68,77,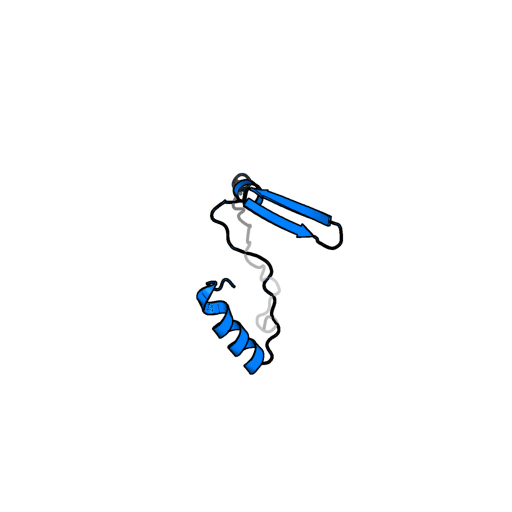70,49,78,73,81,80,86,82,83,88,81,79,89,79,82,82,88,79,75,80,80,84,59,84,91,66,49,81,88,75,74,111

Mean predicted aligned error: 9.54 Å

Radius of gyration: 30.92 Å; Cα contacts (8 Å, |Δi|>4): 37; chains: 1; bounding box: 46×35×80 Å

InterPro domains:
  IPR036676 PurM-like, C-terminal domain superfamily [G3DSA:3.90.650.10] (1-63)
  IPR036676 PurM-like, C-terminal domain superfamily [SSF56042] (1-67)